Protein AF-A0A9E5NI87-F1 (afdb_monomer_lite)

Foldseek 3Di:
DDDPPDPVNVLVVLLVVLCVVPVPLVVVLVVQLVVLCVVCVPNPVSSVVSCVVSSVVSSVVSVVVVD

Structure (mmCIF, N/CA/C/O backbone):
data_AF-A0A9E5NI87-F1
#
_entry.id   AF-A0A9E5NI87-F1
#
loop_
_atom_site.group_PDB
_atom_site.id
_atom_site.type_symbol
_atom_site.label_atom_id
_atom_site.label_alt_id
_atom_site.label_comp_id
_atom_site.label_asym_id
_atom_site.label_entity_id
_atom_site.label_seq_id
_atom_site.pdbx_PDB_ins_code
_atom_site.Cartn_x
_atom_site.Cartn_y
_atom_site.Cartn_z
_atom_site.occupancy
_atom_site.B_iso_or_equiv
_atom_site.auth_seq_id
_atom_site.auth_comp_id
_atom_site.auth_asym_id
_atom_site.auth_atom_id
_atom_site.pdbx_PDB_model_num
ATOM 1 N N . LEU A 1 1 ? 13.353 -11.376 8.985 1.00 76.19 1 LEU A N 1
ATOM 2 C CA . LEU A 1 1 ? 12.082 -11.903 9.542 1.00 76.19 1 LEU A CA 1
ATOM 3 C C . LEU A 1 1 ? 11.323 -10.746 10.182 1.00 76.19 1 LEU A C 1
ATOM 5 O O . LEU A 1 1 ? 11.965 -9.924 10.823 1.00 76.19 1 LEU A O 1
ATOM 9 N N . VAL A 1 2 ? 10.003 -10.653 9.996 1.00 86.44 2 VAL A N 1
ATOM 10 C CA . VAL A 1 2 ? 9.173 -9.636 10.673 1.00 86.44 2 VAL A CA 1
ATOM 11 C C . VAL A 1 2 ? 8.796 -10.145 12.065 1.00 86.44 2 VAL A C 1
ATOM 13 O O . VAL A 1 2 ? 8.331 -11.276 12.195 1.00 86.44 2 VAL A O 1
ATOM 16 N N . ARG A 1 3 ? 8.989 -9.327 13.107 1.00 93.56 3 ARG A N 1
ATOM 17 C CA . ARG A 1 3 ? 8.642 -9.694 14.490 1.00 93.56 3 ARG A CA 1
ATOM 18 C C . ARG A 1 3 ? 7.124 -9.673 14.677 1.00 93.56 3 ARG A C 1
ATOM 20 O O . ARG A 1 3 ? 6.478 -8.669 14.373 1.00 93.56 3 ARG A O 1
ATOM 27 N N . LEU A 1 4 ? 6.567 -10.758 15.212 1.00 92.19 4 LEU A N 1
ATOM 28 C CA . LEU A 1 4 ? 5.148 -10.845 15.564 1.00 92.19 4 LEU A CA 1
ATOM 29 C C . LEU A 1 4 ? 4.767 -9.700 16.522 1.00 92.19 4 LEU A C 1
ATOM 31 O O . LEU A 1 4 ? 5.538 -9.377 17.423 1.00 92.19 4 LEU A O 1
ATOM 35 N N . GLN A 1 5 ? 3.604 -9.080 16.307 1.00 93.12 5 GLN A N 1
ATOM 36 C CA . GLN A 1 5 ? 3.101 -7.921 17.068 1.00 93.12 5 GLN A CA 1
ATOM 37 C C . GLN A 1 5 ? 3.933 -6.625 16.990 1.00 93.12 5 GLN A C 1
ATOM 39 O O . GLN A 1 5 ? 3.564 -5.643 17.633 1.00 93.12 5 GLN A O 1
ATOM 44 N N . SER A 1 6 ? 5.008 -6.570 16.194 1.00 95.44 6 SER A N 1
ATOM 45 C CA . SER A 1 6 ? 5.690 -5.296 15.913 1.00 95.44 6 SER A CA 1
ATOM 46 C C . SER A 1 6 ? 4.787 -4.318 15.161 1.00 95.44 6 SER A C 1
ATOM 48 O O . SER A 1 6 ? 3.838 -4.731 14.492 1.00 95.44 6 SER A O 1
ATOM 50 N N . ASP A 1 7 ? 5.112 -3.028 15.214 1.00 93.00 7 ASP A N 1
ATOM 51 C CA . ASP A 1 7 ? 4.361 -1.999 14.487 1.00 93.00 7 ASP A CA 1
ATOM 52 C C . ASP A 1 7 ? 4.352 -2.264 12.986 1.00 93.00 7 ASP A C 1
ATOM 54 O O . ASP A 1 7 ? 3.297 -2.210 12.365 1.00 93.00 7 ASP A O 1
ATOM 58 N N . HIS A 1 8 ? 5.484 -2.703 12.433 1.00 92.88 8 HIS A N 1
ATOM 59 C CA . HIS A 1 8 ? 5.567 -3.145 11.045 1.00 92.88 8 HIS A CA 1
ATOM 60 C C . HIS A 1 8 ? 4.564 -4.274 10.750 1.00 92.88 8 HIS A C 1
ATOM 62 O O . HIS A 1 8 ? 3.785 -4.198 9.803 1.00 92.88 8 HIS A O 1
ATOM 68 N N . TRP A 1 9 ? 4.502 -5.307 11.596 1.00 95.12 9 TRP A N 1
ATOM 69 C CA . TRP A 1 9 ? 3.515 -6.381 1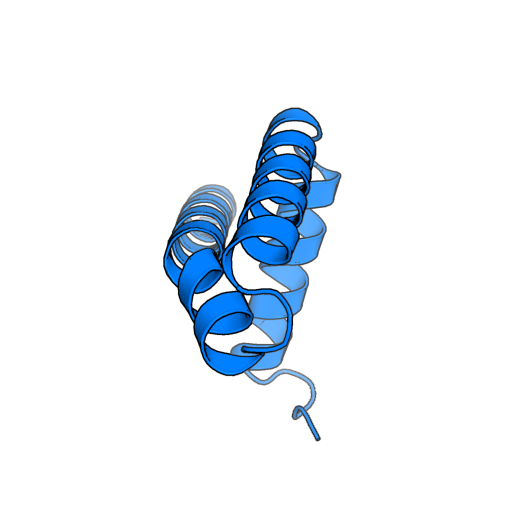1.439 1.00 95.12 9 TRP A CA 1
ATOM 70 C C . TRP A 1 9 ? 2.070 -5.856 11.485 1.00 95.12 9 TRP A C 1
ATOM 72 O O . TRP A 1 9 ? 1.261 -6.214 10.626 1.00 95.12 9 TRP A O 1
ATOM 82 N N . LYS A 1 10 ? 1.753 -4.973 12.440 1.00 94.81 10 LYS A N 1
ATOM 83 C CA . LYS A 1 10 ? 0.415 -4.378 12.591 1.00 94.81 10 LYS A CA 1
ATOM 84 C C . LYS A 1 10 ? 0.039 -3.502 11.398 1.00 94.81 10 LYS A C 1
ATOM 86 O O . LYS A 1 10 ? -1.080 -3.605 10.907 1.00 94.81 10 LYS A O 1
ATOM 91 N N . GLU A 1 11 ? 0.961 -2.687 10.895 1.00 94.62 11 GLU A N 1
ATOM 92 C CA . GLU A 1 11 ? 0.762 -1.842 9.712 1.00 94.62 11 GLU A CA 1
ATOM 93 C C . GLU A 1 11 ? 0.464 -2.672 8.465 1.00 94.62 11 GLU A C 1
ATOM 95 O O . GLU A 1 11 ? -0.462 -2.359 7.714 1.00 94.62 11 GLU A O 1
ATOM 100 N N . HIS A 1 12 ? 1.192 -3.773 8.272 1.00 94.38 12 HIS A N 1
ATOM 101 C CA . HIS A 1 12 ? 0.948 -4.693 7.166 1.00 94.38 12 HIS A CA 1
ATOM 102 C C . HIS A 1 12 ? -0.445 -5.334 7.235 1.00 94.38 12 HIS A C 1
ATOM 104 O O . HIS A 1 12 ? -1.121 -5.444 6.205 1.00 94.38 12 HIS A O 1
ATOM 110 N N . LEU A 1 13 ? -0.896 -5.736 8.428 1.00 95.69 13 LEU A N 1
ATOM 111 C CA . LEU A 1 13 ? -2.258 -6.241 8.617 1.00 95.69 13 LEU A CA 1
ATOM 112 C C . LEU A 1 13 ? -3.306 -5.155 8.377 1.00 95.69 13 LEU A C 1
ATOM 114 O O . LEU A 1 13 ? -4.263 -5.390 7.642 1.00 95.69 13 LEU A O 1
ATOM 118 N N . LEU A 1 14 ? -3.087 -3.959 8.920 1.00 95.94 14 LEU A N 1
ATOM 119 C CA . LEU A 1 14 ? -3.996 -2.829 8.777 1.00 95.94 14 LEU A CA 1
ATOM 120 C C . LEU A 1 14 ? -4.183 -2.442 7.305 1.00 95.94 14 LEU A C 1
ATOM 122 O O . LEU A 1 14 ? -5.310 -2.284 6.838 1.00 95.94 14 LEU A O 1
ATOM 126 N N . PHE A 1 15 ? -3.089 -2.355 6.546 1.00 97.06 15 PHE A N 1
ATOM 127 C CA . PHE A 1 15 ? -3.132 -2.094 5.110 1.00 97.06 15 PHE A CA 1
ATOM 128 C C . PHE A 1 15 ? -3.922 -3.175 4.360 1.00 97.06 15 PHE A C 1
ATOM 130 O O . PHE A 1 15 ? -4.816 -2.867 3.569 1.00 97.06 15 PHE A O 1
ATOM 137 N N . ARG A 1 16 ? -3.624 -4.453 4.626 1.00 97.62 16 ARG A N 1
ATOM 138 C CA . ARG A 1 16 ? -4.305 -5.598 4.005 1.00 97.62 16 ARG A CA 1
ATOM 139 C C . ARG A 1 16 ? -5.809 -5.570 4.269 1.00 97.62 16 ARG A C 1
ATOM 141 O O . ARG A 1 16 ? -6.595 -5.746 3.337 1.00 97.62 16 ARG A O 1
ATOM 148 N N . ASP A 1 17 ? -6.199 -5.370 5.519 1.00 97.56 17 ASP A N 1
ATOM 149 C CA . ASP A 1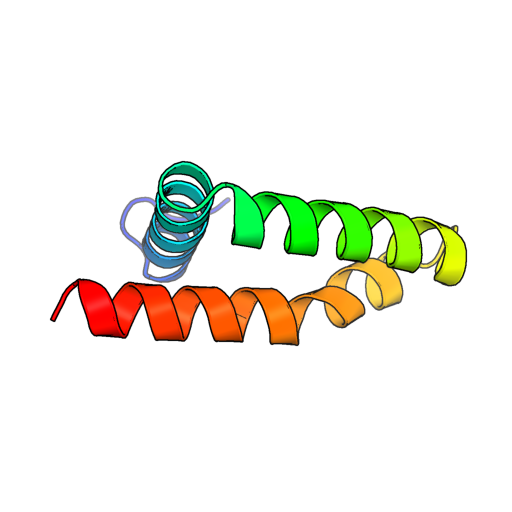 17 ? -7.599 -5.436 5.930 1.00 97.56 17 ASP A CA 1
ATOM 150 C C . ASP A 1 17 ? -8.378 -4.223 5.410 1.00 97.56 17 ASP A C 1
ATOM 152 O O . ASP A 1 17 ? -9.493 -4.378 4.908 1.00 97.56 17 ASP A O 1
ATOM 156 N N . PHE A 1 18 ? -7.743 -3.048 5.354 1.00 97.44 18 PHE A N 1
ATOM 157 C CA . PHE A 1 18 ? -8.325 -1.881 4.699 1.00 97.44 18 PHE A CA 1
ATOM 158 C C . PHE A 1 18 ? -8.596 -2.125 3.210 1.00 97.44 18 PHE A C 1
ATOM 160 O O . PHE A 1 18 ? -9.684 -1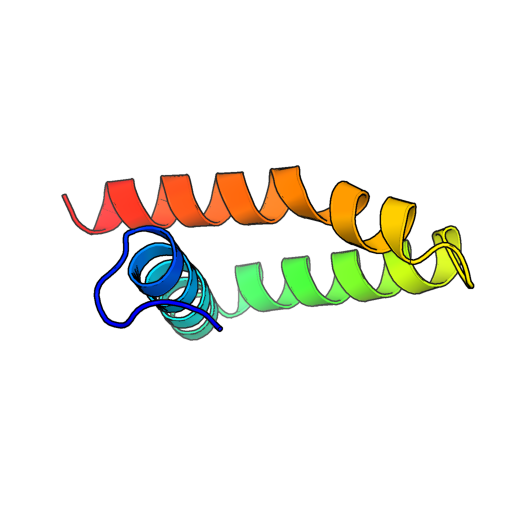.805 2.731 1.00 97.44 18 PHE A O 1
ATOM 167 N N . LEU A 1 19 ? -7.651 -2.707 2.462 1.00 97.81 19 LEU A N 1
ATOM 168 C CA . LEU A 1 19 ? -7.864 -2.994 1.039 1.00 97.81 19 LEU A CA 1
ATOM 169 C C . LEU A 1 19 ? -8.997 -4.002 0.807 1.00 97.81 19 LEU A C 1
ATOM 171 O O . LEU A 1 19 ? -9.757 -3.844 -0.146 1.00 97.81 19 LEU A O 1
ATOM 175 N N . ARG A 1 20 ? -9.142 -5.007 1.679 1.00 97.62 20 ARG A N 1
ATOM 176 C CA . ARG A 1 20 ? -10.238 -5.988 1.596 1.00 97.62 20 ARG A CA 1
ATOM 177 C C . ARG A 1 20 ? -11.607 -5.353 1.816 1.00 97.62 20 ARG A C 1
ATOM 179 O O . ARG A 1 20 ? -12.543 -5.690 1.101 1.00 97.62 20 ARG A O 1
ATOM 186 N N . ALA A 1 21 ? -11.705 -4.412 2.751 1.00 96.94 21 ALA A N 1
ATOM 187 C CA . ALA A 1 21 ? -12.939 -3.676 3.011 1.00 96.94 21 ALA A CA 1
ATOM 188 C C . ALA A 1 21 ? -13.258 -2.609 1.941 1.00 96.94 21 ALA A C 1
ATOM 190 O O . ALA A 1 21 ? -14.394 -2.152 1.855 1.00 96.94 21 ALA A O 1
ATOM 191 N N . HIS A 1 22 ? -12.283 -2.206 1.112 1.00 97.50 22 HIS A N 1
ATOM 192 C CA . HIS A 1 22 ? -12.439 -1.120 0.137 1.00 97.50 22 HIS A CA 1
ATOM 193 C C . HIS A 1 22 ? -12.011 -1.539 -1.283 1.00 97.50 22 HIS A C 1
ATOM 195 O O . HIS A 1 22 ? -10.936 -1.138 -1.751 1.00 97.50 22 HIS A O 1
ATOM 201 N N . PRO A 1 23 ? -12.868 -2.267 -2.030 1.00 97.56 23 PRO A N 1
ATOM 202 C CA . PRO A 1 23 ? -12.541 -2.790 -3.362 1.00 97.56 23 PRO A CA 1
ATOM 203 C C . PRO A 1 23 ? -12.068 -1.727 -4.364 1.00 97.56 23 PRO A C 1
ATOM 205 O O . PRO A 1 23 ? -11.162 -1.971 -5.160 1.00 97.56 23 PRO A O 1
ATOM 208 N N . LEU A 1 24 ? -12.623 -0.511 -4.299 1.00 97.69 24 LEU A N 1
ATOM 209 C CA . LEU A 1 24 ? -12.205 0.600 -5.161 1.00 97.69 24 LEU A CA 1
ATOM 210 C C . LEU A 1 24 ? -10.757 1.041 -4.893 1.00 97.69 24 LEU A C 1
ATOM 212 O O . LEU A 1 24 ? -10.020 1.353 -5.828 1.00 97.69 24 LEU A O 1
ATOM 216 N N . ILE A 1 25 ? -10.325 1.043 -3.630 1.00 97.69 25 ILE A N 1
ATOM 217 C CA . ILE A 1 25 ? -8.948 1.391 -3.254 1.00 97.69 25 ILE A CA 1
ATOM 218 C C . ILE A 1 25 ? -7.997 0.250 -3.622 1.00 97.69 25 ILE A C 1
ATOM 220 O O . ILE A 1 25 ? -6.919 0.507 -4.157 1.00 97.69 25 ILE A O 1
ATOM 224 N N . ALA A 1 26 ? -8.420 -1.005 -3.438 1.00 98.06 26 ALA A N 1
ATOM 225 C CA . ALA A 1 26 ? -7.669 -2.170 -3.902 1.00 98.06 26 ALA A CA 1
ATOM 226 C C . ALA A 1 26 ? -7.439 -2.138 -5.420 1.00 98.06 26 ALA A C 1
ATOM 228 O O . ALA A 1 26 ? -6.317 -2.375 -5.874 1.00 98.06 26 ALA A O 1
ATOM 229 N N . 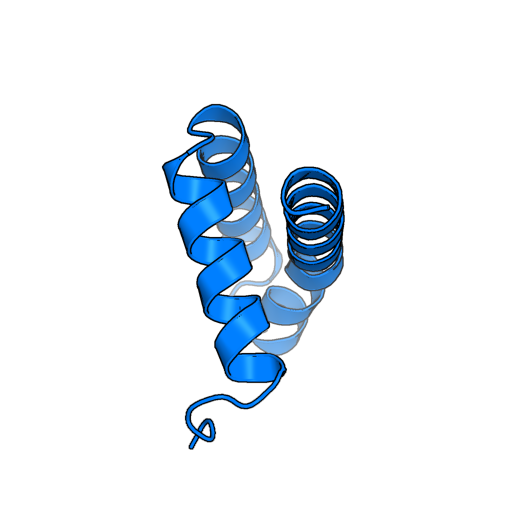ARG A 1 27 ? -8.457 -1.758 -6.206 1.00 98.12 27 ARG A N 1
ATOM 230 C CA . ARG A 1 27 ? -8.323 -1.576 -7.658 1.00 98.12 27 ARG A CA 1
ATOM 231 C C . ARG A 1 27 ? -7.313 -0.483 -8.004 1.00 98.12 27 ARG A C 1
ATOM 233 O O . ARG A 1 27 ? -6.450 -0.705 -8.846 1.00 98.12 27 ARG A O 1
ATOM 240 N N . ARG A 1 28 ? -7.350 0.666 -7.319 1.00 97.94 28 ARG A N 1
ATOM 241 C CA . ARG A 1 28 ? -6.344 1.732 -7.506 1.00 97.94 28 ARG A CA 1
ATOM 242 C C . ARG A 1 28 ? -4.928 1.242 -7.204 1.00 97.94 28 ARG A C 1
ATOM 244 O O . ARG A 1 28 ? -4.011 1.536 -7.966 1.00 97.94 28 ARG A O 1
ATOM 251 N N . TYR A 1 29 ? -4.754 0.459 -6.139 1.00 97.94 29 TYR A N 1
ATOM 252 C CA . TYR A 1 29 ? -3.454 -0.121 -5.804 1.00 97.94 29 TYR A CA 1
ATOM 253 C C . TYR A 1 29 ? -2.968 -1.116 -6.866 1.00 97.94 29 TYR A C 1
ATOM 255 O O . TYR A 1 29 ? -1.784 -1.143 -7.200 1.00 97.94 29 TYR A O 1
ATOM 263 N N . TYR A 1 30 ? -3.874 -1.926 -7.421 1.00 97.75 30 TYR A N 1
ATOM 264 C CA . TYR A 1 30 ? -3.565 -2.831 -8.526 1.00 97.75 30 TYR A CA 1
ATOM 265 C C . TYR A 1 30 ? -3.074 -2.072 -9.768 1.00 97.75 30 TYR A C 1
ATOM 267 O O . TYR A 1 30 ? -1.988 -2.377 -10.264 1.00 97.75 30 TYR A O 1
ATOM 275 N N . GLU A 1 31 ? -3.811 -1.054 -10.220 1.00 98.00 31 GLU A N 1
ATOM 276 C CA . GLU A 1 31 ? -3.425 -0.266 -11.399 1.00 98.00 31 GLU A CA 1
ATOM 277 C C . GLU A 1 31 ? -2.091 0.457 -11.187 1.00 98.00 31 GLU A C 1
ATOM 279 O O . GLU A 1 31 ? -1.239 0.471 -12.077 1.00 98.00 31 GLU A O 1
ATOM 284 N N . LEU A 1 32 ? -1.857 0.986 -9.980 1.00 97.00 32 LEU A N 1
ATOM 285 C CA . LEU A 1 32 ? -0.570 1.571 -9.616 1.00 97.00 32 LEU A CA 1
ATOM 286 C C . LEU A 1 32 ? 0.559 0.543 -9.750 1.00 97.00 32 LEU A C 1
ATOM 288 O O . LEU A 1 32 ? 1.544 0.808 -10.437 1.00 97.00 32 LEU A O 1
ATOM 292 N N . LYS A 1 33 ? 0.413 -0.648 -9.150 1.00 96.25 33 LYS A N 1
ATOM 293 C CA . LYS A 1 33 ? 1.419 -1.718 -9.255 1.00 96.25 33 LYS A CA 1
ATOM 294 C C . LYS A 1 33 ? 1.692 -2.097 -10.705 1.00 96.25 33 LYS A C 1
ATOM 296 O O . LYS A 1 33 ? 2.852 -2.284 -11.057 1.00 96.25 33 LYS A O 1
ATOM 301 N N . LYS A 1 34 ? 0.653 -2.198 -11.533 1.00 96.88 34 LYS A N 1
ATOM 302 C CA . LYS A 1 34 ? 0.785 -2.529 -12.954 1.00 96.88 34 LYS A CA 1
ATOM 303 C C . LYS A 1 34 ? 1.551 -1.438 -13.708 1.00 96.88 34 LYS A C 1
ATOM 305 O O . LYS A 1 34 ? 2.524 -1.746 -14.389 1.00 96.88 34 LYS A O 1
ATOM 310 N N . LYS A 1 35 ? 1.184 -0.165 -13.521 1.00 96.31 35 LYS A N 1
ATOM 311 C CA . LYS A 1 35 ? 1.869 0.982 -14.140 1.00 96.31 35 LYS A CA 1
ATOM 312 C C . LYS A 1 35 ? 3.337 1.072 -13.715 1.00 96.31 35 LYS A C 1
ATOM 314 O O . LYS A 1 35 ? 4.201 1.309 -14.554 1.00 96.31 35 LYS A O 1
ATOM 319 N N . MET A 1 36 ? 3.628 0.875 -12.428 1.00 95.31 36 MET A N 1
ATOM 320 C CA . MET A 1 36 ? 5.000 0.936 -11.915 1.00 95.31 36 MET A CA 1
ATOM 321 C C . MET A 1 36 ? 5.837 -0.259 -12.384 1.00 95.31 36 MET A C 1
ATOM 323 O O . MET A 1 36 ? 7.005 -0.078 -12.701 1.00 95.31 36 MET A O 1
ATOM 327 N N . ALA A 1 37 ? 5.255 -1.456 -12.502 1.00 94.69 37 ALA A N 1
ATOM 328 C CA . ALA A 1 37 ? 5.966 -2.616 -13.043 1.00 94.69 37 ALA A CA 1
ATOM 329 C C . ALA A 1 37 ? 6.415 -2.380 -14.495 1.00 94.69 37 ALA A C 1
ATOM 331 O O . ALA A 1 37 ? 7.552 -2.684 -14.837 1.00 94.69 37 ALA A O 1
ATOM 332 N N . VAL A 1 38 ? 5.556 -1.769 -15.321 1.00 94.88 38 VAL A N 1
ATOM 333 C CA . VAL A 1 38 ? 5.916 -1.382 -16.696 1.00 94.88 38 VAL A CA 1
ATOM 334 C C . VAL A 1 38 ? 6.995 -0.296 -16.707 1.00 94.88 38 VAL A C 1
ATOM 336 O O . VAL A 1 38 ? 7.929 -0.379 -17.494 1.00 94.88 38 VAL A O 1
ATOM 339 N N . LYS A 1 39 ? 6.886 0.714 -15.834 1.00 95.00 39 LYS A N 1
ATOM 340 C CA . LYS A 1 39 ? 7.819 1.851 -15.803 1.00 95.00 39 LYS A CA 1
ATOM 341 C C . LYS A 1 39 ? 9.226 1.465 -15.341 1.00 95.00 39 LYS A C 1
ATOM 343 O O . LYS A 1 39 ? 10.193 1.954 -15.910 1.00 95.00 39 LYS A O 1
ATOM 348 N N . TYR A 1 40 ? 9.332 0.661 -14.286 1.00 94.06 40 TYR A N 1
ATOM 349 C CA . TYR A 1 40 ? 10.615 0.369 -13.644 1.00 94.06 40 TYR A CA 1
ATOM 350 C C . TYR A 1 40 ? 11.257 -0.929 -14.150 1.00 94.06 40 TYR A C 1
ATOM 352 O O . TYR A 1 40 ? 12.466 -1.084 -14.023 1.00 94.06 40 TYR A O 1
ATOM 360 N N . GLY A 1 41 ? 10.502 -1.840 -14.776 1.00 91.25 41 GLY A N 1
ATOM 361 C CA . GLY A 1 41 ? 11.060 -3.051 -15.384 1.00 91.25 41 GLY A CA 1
ATOM 362 C C . GLY A 1 41 ? 11.891 -3.873 -14.390 1.00 91.25 41 GLY A C 1
ATOM 363 O O . GLY A 1 41 ? 11.353 -4.424 -13.430 1.00 91.25 41 GLY A O 1
ATOM 364 N N . SER A 1 42 ? 13.206 -3.946 -14.618 1.00 92.31 42 SER A N 1
ATOM 365 C CA . SER A 1 42 ? 14.169 -4.636 -13.748 1.00 92.31 42 SER A CA 1
ATOM 366 C C . SER A 1 42 ? 14.611 -3.832 -12.516 1.00 92.31 42 SER A C 1
ATOM 368 O O . SER A 1 42 ? 15.225 -4.406 -11.616 1.00 92.31 42 SER A O 1
ATOM 370 N N . ASP A 1 43 ? 14.306 -2.534 -12.440 1.00 94.94 43 ASP A N 1
ATOM 371 C CA . ASP A 1 43 ? 14.588 -1.700 -11.269 1.00 94.94 43 ASP A CA 1
ATOM 372 C C . ASP A 1 43 ? 13.604 -2.011 -10.129 1.00 94.94 43 ASP A C 1
ATOM 374 O O . ASP A 1 43 ? 12.517 -1.441 -9.988 1.00 94.94 43 ASP A O 1
ATOM 378 N N . ARG A 1 44 ? 14.005 -2.962 -9.283 1.00 91.69 44 ARG A N 1
ATOM 379 C CA . ARG A 1 44 ? 13.209 -3.401 -8.130 1.00 91.69 44 ARG A CA 1
ATOM 380 C C . ARG A 1 44 ? 13.113 -2.335 -7.038 1.00 91.69 44 ARG A C 1
ATOM 382 O O . ARG A 1 44 ? 12.117 -2.334 -6.306 1.00 91.69 44 ARG A O 1
ATOM 389 N N . ILE A 1 45 ? 14.121 -1.471 -6.914 1.00 94.25 45 ILE A N 1
ATOM 390 C CA . ILE A 1 45 ? 14.163 -0.420 -5.891 1.00 94.25 45 ILE A CA 1
ATOM 391 C C . ILE A 1 45 ? 13.171 0.668 -6.288 1.00 94.25 45 ILE A C 1
ATOM 393 O O . ILE A 1 45 ? 12.208 0.898 -5.558 1.00 94.25 45 ILE A O 1
ATOM 397 N N . GLY A 1 46 ? 13.284 1.200 -7.508 1.00 92.69 46 GLY A N 1
ATOM 398 C CA . GLY A 1 46 ? 12.340 2.183 -8.035 1.00 92.69 46 GLY A CA 1
ATOM 399 C C . GLY A 1 46 ? 10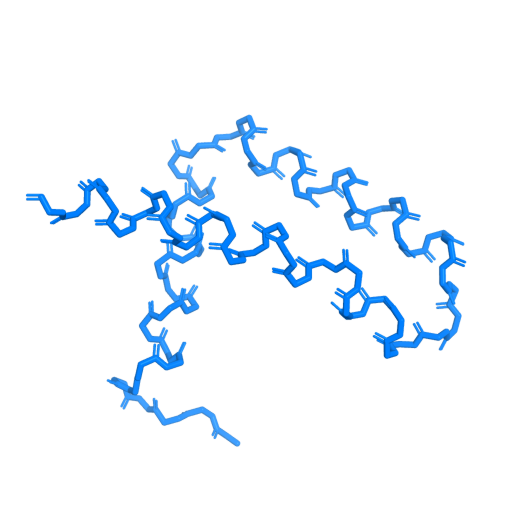.897 1.668 -8.064 1.00 92.69 46 GLY A C 1
ATOM 400 O O . GLY A 1 46 ? 9.963 2.392 -7.707 1.00 92.69 46 GLY A O 1
ATOM 401 N N . TYR A 1 47 ? 10.688 0.382 -8.375 1.00 91.56 47 TYR A N 1
ATOM 402 C CA . TYR A 1 47 ? 9.367 -0.238 -8.252 1.00 91.56 47 TYR A CA 1
ATOM 403 C C . TYR A 1 47 ? 8.831 -0.197 -6.816 1.00 91.56 47 TYR A C 1
ATOM 405 O O . TYR A 1 47 ? 7.653 0.098 -6.615 1.00 91.56 47 TYR A O 1
ATOM 413 N N . THR A 1 48 ? 9.656 -0.507 -5.819 1.00 89.38 48 THR A N 1
ATOM 414 C CA . THR A 1 48 ? 9.234 -0.537 -4.412 1.00 89.38 48 THR A CA 1
ATOM 415 C C . THR A 1 48 ? 8.922 0.868 -3.910 1.00 89.38 48 THR A C 1
ATOM 417 O O . THR A 1 48 ? 7.805 1.097 -3.439 1.00 89.38 48 THR A O 1
ATOM 420 N N . ASP A 1 49 ? 9.835 1.809 -4.139 1.00 93.62 49 ASP A N 1
ATOM 421 C CA . ASP A 1 49 ? 9.735 3.190 -3.660 1.00 93.62 49 ASP A CA 1
ATOM 422 C C . ASP A 1 49 ? 8.553 3.935 -4.283 1.00 93.62 49 ASP A C 1
ATOM 424 O O . ASP A 1 49 ? 7.840 4.685 -3.615 1.00 93.62 49 ASP A O 1
ATOM 428 N N . SER A 1 50 ? 8.266 3.670 -5.560 1.00 91.62 50 SER A N 1
ATOM 429 C CA . SER A 1 50 ? 7.168 4.324 -6.281 1.00 91.62 50 SER A CA 1
ATOM 430 C C . SER A 1 50 ? 5.767 4.035 -5.726 1.00 91.62 50 SER A C 1
ATOM 432 O O . SER A 1 50 ? 4.807 4.717 -6.091 1.00 91.62 50 SER A O 1
ATOM 434 N N . LYS A 1 51 ? 5.622 3.033 -4.850 1.00 94.12 51 LYS A N 1
ATOM 435 C CA . LYS A 1 51 ? 4.340 2.666 -4.227 1.00 94.12 51 LYS A CA 1
ATOM 436 C C . LYS A 1 51 ? 4.231 3.107 -2.768 1.00 94.12 51 LYS A C 1
ATOM 438 O O . LYS A 1 51 ? 3.130 3.036 -2.222 1.00 94.12 51 LYS A O 1
ATOM 443 N N . THR A 1 52 ? 5.325 3.560 -2.156 1.00 94.81 52 THR A N 1
ATOM 444 C CA . THR A 1 52 ? 5.409 3.887 -0.724 1.00 94.81 52 THR A CA 1
ATOM 445 C C . THR A 1 52 ? 4.372 4.930 -0.320 1.00 94.81 52 THR A C 1
ATOM 447 O O . THR A 1 52 ? 3.551 4.663 0.554 1.00 94.81 52 THR A O 1
ATOM 450 N N . SER A 1 53 ? 4.290 6.048 -1.046 1.00 94.69 53 SER A N 1
ATOM 451 C CA . SER A 1 53 ? 3.348 7.136 -0.737 1.00 94.69 53 SER A CA 1
ATOM 452 C C . SER A 1 53 ? 1.877 6.701 -0.775 1.00 94.69 53 SER A C 1
ATOM 454 O O . SER A 1 53 ? 1.059 7.140 0.036 1.00 94.69 53 SER A O 1
ATOM 456 N N . PHE A 1 54 ? 1.518 5.795 -1.691 1.00 96.75 54 PHE A N 1
ATOM 457 C CA . PHE A 1 54 ? 0.170 5.235 -1.746 1.00 96.75 54 PHE A CA 1
ATOM 458 C C . PHE A 1 54 ? -0.114 4.357 -0.522 1.00 96.75 54 PHE A C 1
ATOM 460 O O . PHE A 1 54 ? -1.188 4.461 0.072 1.00 96.75 54 PHE A O 1
ATOM 467 N N . ILE A 1 55 ? 0.835 3.496 -0.146 1.00 96.31 55 ILE A N 1
ATOM 468 C CA . ILE A 1 55 ? 0.699 2.593 1.003 1.00 96.31 55 ILE A CA 1
ATOM 469 C C . ILE A 1 55 ? 0.544 3.403 2.294 1.00 96.31 55 ILE A C 1
ATOM 471 O O . ILE A 1 55 ? -0.401 3.165 3.046 1.00 96.31 55 ILE A O 1
ATOM 475 N N . GLU A 1 56 ? 1.393 4.407 2.507 1.00 95.94 56 GLU A N 1
ATOM 476 C CA . GLU A 1 56 ? 1.332 5.308 3.664 1.00 95.94 56 GLU A CA 1
ATOM 477 C C . GLU A 1 56 ? -0.005 6.053 3.741 1.00 95.94 56 GLU A C 1
ATOM 479 O O . GLU A 1 56 ? -0.630 6.113 4.802 1.00 95.94 56 GLU A O 1
ATOM 484 N N . SER A 1 57 ? -0.505 6.557 2.605 1.00 96.81 57 SER A N 1
ATOM 485 C CA . SER A 1 57 ? -1.817 7.210 2.548 1.00 96.81 57 SER A CA 1
ATOM 486 C C . SER A 1 57 ? -2.949 6.267 2.965 1.00 96.81 57 SER A C 1
ATOM 488 O O . SER A 1 57 ? -3.854 6.665 3.703 1.00 96.81 57 SER A O 1
ATOM 490 N N . VAL A 1 58 ? -2.906 5.005 2.529 1.00 96.94 58 VAL A N 1
ATOM 491 C CA . VAL A 1 58 ? -3.905 3.999 2.911 1.00 96.94 58 VAL A CA 1
ATOM 492 C C . VAL A 1 58 ? -3.800 3.645 4.393 1.00 96.94 58 VAL A C 1
ATOM 494 O O . VAL A 1 58 ? -4.831 3.581 5.059 1.00 96.94 58 VAL A O 1
ATOM 497 N N . ILE A 1 59 ? -2.590 3.468 4.929 1.00 96.19 59 ILE A N 1
ATOM 498 C CA . ILE A 1 59 ? -2.373 3.199 6.360 1.00 96.19 59 ILE A CA 1
ATOM 499 C C . ILE A 1 59 ? -2.906 4.356 7.213 1.00 96.19 59 ILE A C 1
ATOM 501 O O . ILE A 1 59 ? -3.613 4.116 8.189 1.00 96.19 59 ILE A O 1
ATOM 505 N N . SER A 1 60 ? -2.641 5.606 6.824 1.00 95.44 60 SER A N 1
ATOM 506 C CA . SER A 1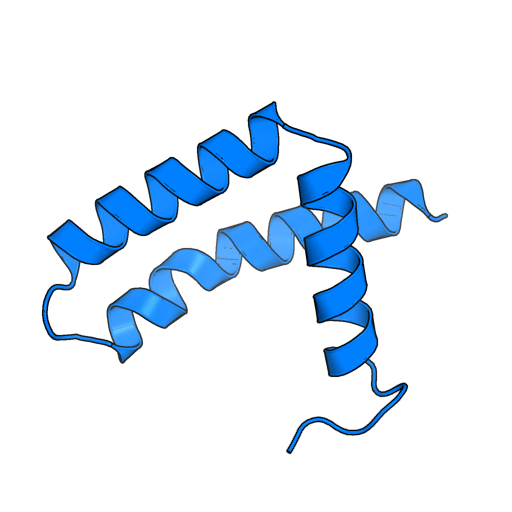 60 ? -3.154 6.791 7.522 1.00 95.44 60 SER A CA 1
ATOM 507 C C . SER A 1 60 ? -4.688 6.816 7.557 1.00 95.44 60 SER A C 1
ATOM 509 O O . SER A 1 60 ? -5.288 6.943 8.625 1.00 95.44 60 SER A O 1
ATOM 511 N N . ARG A 1 61 ? -5.345 6.571 6.413 1.00 94.50 61 ARG A N 1
ATOM 512 C CA . ARG A 1 61 ? -6.815 6.453 6.339 1.00 94.50 61 ARG A CA 1
ATOM 513 C C . ARG A 1 61 ? -7.355 5.298 7.180 1.00 94.50 61 ARG A C 1
ATOM 515 O O . ARG A 1 61 ? -8.430 5.415 7.760 1.00 94.50 61 ARG A O 1
ATOM 522 N N . ALA A 1 62 ? -6.639 4.178 7.223 1.00 93.56 62 ALA A N 1
ATOM 523 C CA . ALA A 1 62 ? -7.036 3.020 8.009 1.00 93.56 62 ALA A CA 1
ATOM 524 C C . ALA A 1 62 ? -6.954 3.304 9.516 1.00 93.56 62 ALA A C 1
ATOM 526 O O . ALA A 1 62 ? -7.872 2.941 10.245 1.00 93.56 62 ALA A O 1
ATOM 527 N N . ARG A 1 63 ? -5.914 4.019 9.968 1.00 92.69 63 ARG A N 1
ATOM 528 C CA . ARG A 1 63 ? -5.775 4.473 11.362 1.00 92.69 63 ARG A CA 1
ATOM 529 C C . ARG A 1 63 ? -6.897 5.422 11.772 1.00 92.69 63 ARG A C 1
ATOM 531 O O . ARG A 1 63 ? -7.479 5.232 12.829 1.00 92.69 63 ARG A O 1
ATOM 538 N N . GLN A 1 64 ? -7.245 6.384 10.916 1.00 90.19 64 GLN A N 1
ATOM 539 C CA . GLN A 1 64 ? -8.331 7.342 11.181 1.00 90.19 64 GLN A CA 1
ATOM 540 C C . GLN A 1 64 ? -9.711 6.689 11.316 1.00 90.19 64 GLN A C 1
ATOM 542 O O . GLN A 1 64 ? -10.602 7.280 11.904 1.00 90.19 64 GLN A O 1
ATOM 547 N N . ARG A 1 65 ? -9.903 5.493 10.751 1.00 80.88 65 ARG A N 1
ATOM 548 C CA . ARG A 1 65 ? -11.154 4.729 10.858 1.00 80.88 65 ARG A CA 1
ATOM 549 C C . ARG A 1 65 ? -11.222 3.807 12.072 1.00 80.88 65 ARG A C 1
ATOM 551 O O . ARG A 1 65 ? -12.298 3.301 12.366 1.00 80.88 65 ARG A O 1
ATOM 558 N N . ALA A 1 66 ? -10.076 3.510 12.676 1.00 69.56 66 ALA A N 1
ATOM 559 C CA . ALA A 1 66 ? -9.970 2.657 13.854 1.00 69.56 66 ALA A CA 1
ATOM 560 C C . ALA A 1 66 ? -9.990 3.458 15.169 1.00 69.56 66 ALA A C 1
ATOM 562 O O . ALA A 1 66 ? -10.096 2.847 16.230 1.00 69.56 66 ALA A O 1
ATOM 563 N N . ALA A 1 67 ? -9.852 4.786 15.082 1.00 56.41 67 ALA A N 1
ATOM 564 C CA . ALA A 1 67 ? -10.061 5.744 16.165 1.00 56.41 67 ALA A CA 1
ATOM 565 C C . ALA A 1 67 ? -11.540 6.145 16.238 1.00 56.41 67 ALA A C 1
ATOM 567 O O . ALA A 1 67 ? -12.023 6.332 17.374 1.00 56.41 67 ALA A O 1
#

Radius of gyration: 13.08 Å; chains: 1; bounding box: 28×19×34 Å

Sequence (67 aa):
LVRLQSDHWKEHLLFRDFLRAHPLIARRYYELKKKMAVKYGSDRIGYTDSKTSFIESVISRARQRAA

Secondary structure (DSSP, 8-state):
-PPTTSHHHHHHHHHHHHHHH-HHHHHHHHHHHHHHHHHHTT-HHHHHHTTHHHHHHHHHHHHHHH-

pLDDT: mean 93.63, std 6.62, range [56.41, 98.12]